Protein AF-A0A538D2X2-F1 (afdb_monomer_lite)

Secondary structure (DSSP, 8-state):
----------------PPPPPPP----PPPP------HHHHHHHHHHHHHHHHHHHHHHHHHHHHTTTTTTS-PBPP-TT-GGG-EEEEEEEE---SS-SB-TTSSB--TT---EE-SSSPTT-EEEEEETTEEEEEEEEE----STT--EEEEHHHHHHHT--SSEEEEEEEB-

Sequence (175 aa):
MDVPEGVRGPRRRSSRRLRRPRPRRFRRRPPFGRRVTPTLLQRAVWLAAITLVAAVAALAITRRDAGSNNNLPGAVAVPGTENGYYSAKAAPYGPPAHNRRTACGHPFLKSTEGVAHPVLPCGVRLYVRFHDREVLTQVVDRGPNVPGREFDVTKALANRLDLHGTQTIQWRFAK

Structure (mmCIF, N/CA/C/O backbone):
data_AF-A0A538D2X2-F1
#
_entry.id   AF-A0A538D2X2-F1
#
loop_
_atom_site.group_PDB
_atom_site.id
_atom_site.type_symbol
_atom_site.label_atom_id
_atom_site.label_alt_id
_atom_site.label_comp_id
_atom_site.label_asym_id
_atom_site.label_entity_id
_atom_site.label_seq_id
_atom_site.pdbx_PDB_ins_code
_atom_site.Cartn_x
_atom_site.Cartn_y
_atom_site.Cartn_z
_atom_site.occupancy
_atom_site.B_iso_or_equiv
_atom_site.auth_seq_id
_atom_site.auth_comp_id
_atom_site.auth_asym_id
_atom_site.auth_atom_id
_atom_site.pdbx_PDB_model_num
ATOM 1 N N . MET A 1 1 ? -97.184 9.564 133.646 1.00 40.50 1 MET A N 1
ATOM 2 C CA . MET A 1 1 ? -97.172 8.235 134.279 1.00 40.50 1 MET A CA 1
ATOM 3 C C . MET A 1 1 ? -95.926 7.518 133.803 1.00 40.50 1 MET A C 1
ATOM 5 O O . MET A 1 1 ? -95.774 7.338 132.605 1.00 40.50 1 MET A O 1
ATOM 9 N N . ASP A 1 2 ? -95.043 7.300 134.772 1.00 46.59 2 ASP A N 1
ATOM 10 C CA . ASP A 1 2 ? -94.056 6.234 134.974 1.00 46.59 2 ASP A CA 1
ATOM 11 C C . ASP A 1 2 ? -93.146 5.666 133.868 1.00 46.59 2 ASP A C 1
ATOM 13 O O . ASP A 1 2 ? -93.530 5.373 132.740 1.00 46.59 2 ASP A O 1
ATOM 17 N N . VAL A 1 3 ? -91.899 5.483 134.319 1.00 50.59 3 VAL A N 1
ATOM 18 C CA . VAL A 1 3 ? -90.693 4.880 133.721 1.00 50.59 3 VAL A CA 1
ATOM 19 C C . VAL A 1 3 ? -90.907 3.361 133.484 1.00 50.59 3 VAL A C 1
ATOM 21 O O . VAL A 1 3 ? -91.852 2.806 134.048 1.00 50.59 3 VAL A O 1
ATOM 24 N N . PRO A 1 4 ? -90.071 2.641 132.696 1.00 60.28 4 PRO A N 1
ATOM 25 C CA . PRO A 1 4 ? -88.797 2.128 133.233 1.00 60.28 4 PRO A CA 1
ATOM 26 C C . PRO A 1 4 ? -87.594 2.123 132.261 1.00 60.28 4 PRO A C 1
ATOM 28 O O . PRO A 1 4 ? -87.711 2.200 131.038 1.00 60.28 4 PRO A O 1
ATOM 31 N N . GLU A 1 5 ? -86.415 2.011 132.877 1.00 53.75 5 GLU A N 1
ATOM 32 C CA . GLU A 1 5 ? -85.069 1.904 132.304 1.00 53.75 5 GLU A CA 1
ATOM 33 C C . GLU A 1 5 ? -84.761 0.560 131.617 1.00 53.75 5 GLU A C 1
ATOM 35 O O . GLU A 1 5 ? -85.321 -0.484 131.947 1.00 53.75 5 GLU A O 1
ATOM 40 N N . GLY A 1 6 ? -83.737 0.575 130.749 1.00 51.38 6 GLY A N 1
ATOM 41 C CA . GLY A 1 6 ? -83.126 -0.615 130.148 1.00 51.38 6 GLY A CA 1
ATOM 42 C C . GLY A 1 6 ? -81.642 -0.444 129.773 1.00 51.38 6 GLY A C 1
ATOM 43 O O . GLY A 1 6 ? -81.307 -0.249 128.615 1.00 51.38 6 GLY A O 1
ATOM 44 N N . VAL A 1 7 ? -80.761 -0.492 130.778 1.00 50.59 7 VAL A N 1
ATOM 45 C CA . VAL A 1 7 ? -79.524 -1.309 130.901 1.00 50.59 7 VAL A CA 1
ATOM 46 C C . VAL A 1 7 ? -78.541 -1.507 129.700 1.00 50.59 7 VAL A C 1
ATOM 48 O O . VAL A 1 7 ? -78.830 -2.193 128.728 1.00 50.59 7 VAL A O 1
ATOM 51 N N . ARG A 1 8 ? -77.270 -1.124 129.977 1.00 49.78 8 ARG A N 1
ATOM 52 C CA . ARG A 1 8 ? -75.929 -1.651 129.556 1.00 49.78 8 ARG A CA 1
ATOM 53 C C . ARG A 1 8 ? -75.312 -1.363 128.172 1.00 49.78 8 ARG A C 1
ATOM 55 O O . ARG A 1 8 ? -75.736 -1.870 127.142 1.00 49.78 8 ARG A O 1
ATOM 62 N N . GLY A 1 9 ? -74.069 -0.858 128.251 1.00 50.72 9 GLY A N 1
ATOM 63 C CA . GLY A 1 9 ? -72.907 -1.448 127.560 1.00 50.72 9 GLY A CA 1
ATOM 64 C C . GLY A 1 9 ? -71.888 -0.439 126.999 1.00 50.72 9 GLY A C 1
ATOM 65 O O . GLY A 1 9 ? -72.245 0.335 126.116 1.00 50.72 9 GLY A O 1
ATOM 66 N N . PRO A 1 10 ? -70.603 -0.450 127.417 1.00 54.66 10 PRO A N 1
ATOM 67 C CA . PRO A 1 10 ? -69.602 0.482 126.903 1.00 54.66 10 PRO A CA 1
ATOM 68 C C . PRO A 1 10 ? -68.986 -0.049 125.602 1.00 54.66 10 PRO A C 1
ATOM 70 O O . PRO A 1 10 ? -68.467 -1.169 125.556 1.00 54.66 10 PRO A O 1
ATOM 73 N N . ARG A 1 11 ? -68.986 0.759 124.532 1.00 52.47 11 ARG A N 1
ATOM 74 C CA . ARG A 1 11 ? -68.288 0.419 123.283 1.00 52.47 11 ARG A CA 1
ATOM 75 C C . ARG A 1 11 ? -67.030 1.260 123.065 1.00 52.47 11 ARG A C 1
ATOM 77 O O . ARG A 1 11 ? -67.041 2.481 122.984 1.00 52.47 11 ARG A O 1
ATOM 84 N N . ARG A 1 12 ? -65.943 0.495 122.990 1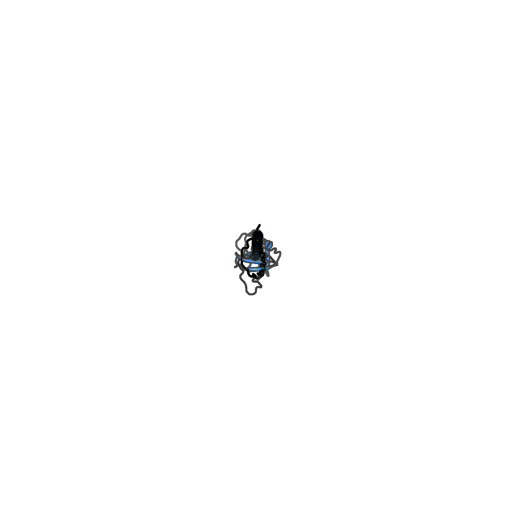.00 52.59 12 ARG A N 1
ATOM 85 C CA . ARG A 1 12 ? -64.536 0.801 122.731 1.00 52.59 12 ARG A CA 1
ATOM 86 C C . ARG A 1 12 ? -64.295 1.822 121.611 1.00 52.59 12 ARG A C 1
ATOM 88 O O . ARG A 1 12 ? -64.897 1.751 120.545 1.00 52.59 12 ARG A O 1
ATOM 95 N N . ARG A 1 13 ? -63.277 2.667 121.832 1.00 54.44 13 ARG A N 1
ATOM 96 C CA . ARG A 1 13 ? -62.544 3.423 120.803 1.00 54.44 13 ARG A CA 1
ATOM 97 C C . ARG A 1 13 ? -62.064 2.480 119.693 1.00 54.44 13 ARG A C 1
ATOM 99 O O . ARG A 1 13 ? -61.309 1.550 119.969 1.00 54.44 13 ARG A O 1
ATOM 106 N N . SER A 1 14 ? -62.420 2.771 118.444 1.00 54.38 14 SER A N 1
ATOM 107 C CA . SER A 1 14 ? -61.763 2.203 117.264 1.00 54.38 14 SER A CA 1
ATOM 108 C C . SER A 1 14 ? -60.873 3.251 116.601 1.00 54.38 14 SER A C 1
ATOM 110 O O . SER A 1 14 ? -61.288 4.376 116.325 1.00 54.38 14 SER A O 1
ATOM 112 N N . SER A 1 15 ? -59.632 2.849 116.369 1.00 55.53 15 SER A N 1
ATOM 113 C CA . SER A 1 15 ? -58.526 3.594 115.788 1.00 55.53 15 SER A CA 1
ATOM 114 C C . SER A 1 15 ? -58.832 4.188 114.407 1.00 55.53 15 SER A C 1
ATOM 116 O O . SER A 1 15 ? -59.385 3.537 113.518 1.00 55.53 15 SER A O 1
ATOM 118 N N . ARG A 1 16 ? -58.388 5.439 114.218 1.00 55.19 16 ARG A N 1
ATOM 119 C CA . ARG A 1 16 ? -58.226 6.101 112.916 1.00 55.19 16 ARG A CA 1
ATOM 120 C C . ARG A 1 16 ? -57.419 5.190 111.987 1.00 55.19 16 ARG A C 1
ATOM 122 O O . ARG A 1 16 ? -56.214 5.031 112.165 1.00 55.19 16 ARG A O 1
ATOM 129 N N . ARG A 1 17 ? -58.066 4.620 110.968 1.00 56.59 17 ARG A N 1
ATOM 130 C CA . ARG A 1 17 ? -57.359 4.002 109.842 1.00 56.59 17 ARG A CA 1
ATOM 131 C C . ARG A 1 17 ? -56.861 5.102 108.906 1.00 56.59 17 ARG A C 1
ATOM 133 O O . ARG A 1 17 ? -57.643 5.846 108.321 1.00 56.59 17 ARG A O 1
ATOM 140 N N . LEU A 1 18 ? -55.540 5.185 108.796 1.00 60.50 18 LEU A N 1
ATOM 141 C CA . LEU A 1 18 ? -54.800 6.007 107.845 1.00 60.50 18 LEU A CA 1
ATOM 142 C C . LEU A 1 18 ? -55.235 5.670 106.408 1.00 60.50 18 LEU A C 1
ATOM 144 O O . LEU A 1 18 ? -55.187 4.512 105.988 1.00 60.50 18 LEU A O 1
ATOM 148 N N . ARG A 1 19 ? -55.662 6.685 105.644 1.00 56.19 19 ARG A N 1
ATOM 149 C CA . ARG A 1 19 ? -55.922 6.562 104.202 1.00 56.19 19 ARG A CA 1
ATOM 150 C C . ARG A 1 19 ? -54.602 6.290 103.477 1.00 56.19 19 ARG A C 1
ATOM 152 O O . ARG A 1 19 ? -53.703 7.124 103.503 1.00 56.19 19 ARG A O 1
ATOM 159 N N . ARG A 1 20 ? -54.501 5.149 102.789 1.00 60.72 20 ARG A N 1
ATOM 160 C CA . ARG A 1 20 ? -53.410 4.877 101.839 1.00 60.72 20 ARG A CA 1
ATOM 161 C C . ARG A 1 20 ? -53.568 5.760 100.588 1.00 60.72 20 ARG A C 1
ATOM 163 O O . ARG A 1 20 ? -54.685 5.861 100.072 1.00 60.72 20 ARG A O 1
ATOM 170 N N . PRO A 1 21 ? -52.493 6.379 100.072 1.00 59.88 21 PRO A N 1
ATOM 171 C CA . PRO A 1 21 ? -52.550 7.151 98.836 1.00 59.88 21 PRO A CA 1
ATOM 172 C C . PRO A 1 21 ? -52.716 6.230 97.616 1.00 59.88 21 PRO A C 1
ATOM 174 O O . PRO A 1 21 ? -52.157 5.135 97.554 1.00 59.88 21 PRO A O 1
ATOM 177 N N . ARG A 1 22 ? -53.510 6.680 96.637 1.00 60.47 22 ARG A N 1
ATOM 178 C CA . ARG A 1 22 ? -53.749 5.976 95.366 1.00 60.47 22 ARG A CA 1
ATOM 179 C C . ARG A 1 22 ? -52.491 6.027 94.480 1.00 60.47 22 ARG A C 1
ATOM 181 O O . ARG A 1 22 ? -51.882 7.093 94.385 1.00 60.47 22 ARG A O 1
ATOM 188 N N . PRO A 1 23 ? -52.126 4.943 93.774 1.00 56.28 23 PRO A N 1
ATOM 189 C CA . PRO A 1 23 ? -50.988 4.966 92.863 1.00 56.28 23 PRO A CA 1
ATOM 190 C C . PRO A 1 23 ? -51.291 5.836 91.635 1.00 56.28 23 PRO A C 1
ATOM 192 O O . PRO A 1 23 ? -52.309 5.661 90.959 1.00 56.28 23 PRO A O 1
ATOM 195 N N . ARG A 1 24 ? -50.387 6.774 91.328 1.00 62.53 24 ARG A N 1
ATOM 196 C CA . ARG A 1 24 ? -50.394 7.532 90.071 1.00 62.53 24 ARG A CA 1
ATOM 197 C C . ARG A 1 24 ? -50.073 6.574 88.924 1.00 62.53 24 ARG A C 1
ATOM 199 O O . ARG A 1 24 ? -48.959 6.071 88.822 1.00 62.53 24 ARG A O 1
ATOM 206 N N . ARG A 1 25 ? -51.051 6.321 88.051 1.00 61.38 25 ARG A N 1
ATOM 207 C CA . ARG A 1 25 ? -50.832 5.573 86.808 1.00 61.38 25 ARG A CA 1
ATOM 208 C C . ARG A 1 25 ? -49.998 6.425 85.852 1.00 61.38 25 ARG A C 1
ATOM 210 O O . ARG A 1 25 ? -50.513 7.366 85.254 1.00 61.38 25 ARG A O 1
ATOM 217 N N . PHE A 1 26 ? -48.727 6.078 85.684 1.00 62.12 26 PHE A N 1
ATOM 218 C CA . PHE A 1 26 ? -47.920 6.574 84.573 1.00 62.12 26 PHE A CA 1
ATOM 219 C C . PHE A 1 26 ? -48.433 5.938 83.275 1.00 62.12 26 PHE A C 1
ATOM 221 O O . PHE A 1 26 ? -48.238 4.746 83.032 1.00 62.12 26 PHE A O 1
ATOM 228 N N . ARG A 1 27 ? -49.115 6.723 82.435 1.00 59.84 27 ARG A N 1
ATOM 229 C CA . ARG A 1 27 ? -49.382 6.331 81.046 1.00 59.84 27 ARG A CA 1
ATOM 230 C C . ARG A 1 27 ? -48.045 6.328 80.302 1.00 59.84 27 ARG A C 1
ATOM 232 O O . ARG A 1 27 ? -47.470 7.388 80.070 1.00 59.84 27 ARG A O 1
ATOM 239 N N . ARG A 1 28 ? -47.546 5.145 79.937 1.00 56.91 28 ARG A N 1
ATOM 240 C CA . ARG A 1 28 ? -46.428 5.015 78.992 1.00 56.91 28 ARG A CA 1
ATOM 241 C C . ARG A 1 28 ? -46.864 5.623 77.654 1.00 56.91 28 ARG A C 1
ATOM 243 O O . ARG A 1 28 ? -47.889 5.221 77.109 1.00 56.91 28 ARG A O 1
ATOM 250 N N . ARG A 1 29 ? -46.115 6.608 77.148 1.00 56.91 29 ARG A N 1
ATOM 251 C CA . ARG A 1 29 ? -46.268 7.089 75.766 1.00 56.91 29 ARG A CA 1
ATOM 252 C C . ARG A 1 29 ? -45.883 5.946 74.814 1.00 56.91 29 ARG A C 1
ATOM 254 O O . ARG A 1 29 ? -44.897 5.264 75.097 1.00 56.91 29 ARG A O 1
ATOM 261 N N . PRO A 1 30 ? -46.630 5.710 73.724 1.00 60.38 30 PRO A N 1
ATOM 262 C CA . PRO A 1 30 ? -46.226 4.724 72.731 1.00 60.38 30 PRO A CA 1
ATOM 263 C C . PRO A 1 30 ? -44.922 5.180 72.052 1.00 60.38 30 PRO A C 1
ATOM 265 O O . PRO A 1 30 ? -44.723 6.387 71.877 1.00 60.38 30 PRO A O 1
ATOM 268 N N . PRO A 1 31 ? -44.027 4.254 71.668 1.00 62.00 31 PRO A N 1
ATOM 269 C CA . PRO A 1 31 ? -42.871 4.611 70.862 1.00 62.00 31 PRO A CA 1
ATOM 270 C C . PRO A 1 31 ? -43.358 5.102 69.495 1.00 62.00 31 PRO A C 1
ATOM 272 O O . PRO A 1 31 ? -44.235 4.491 68.878 1.00 62.00 31 PRO A O 1
ATOM 275 N N . PHE A 1 32 ? -42.789 6.207 69.013 1.00 57.72 32 PHE A N 1
ATOM 276 C CA . PHE A 1 32 ? -42.943 6.649 67.630 1.00 57.72 32 PHE A CA 1
ATOM 277 C C . PHE A 1 32 ? -42.254 5.632 66.712 1.00 57.72 32 PHE A C 1
ATOM 279 O O . PHE A 1 32 ? -41.103 5.792 66.314 1.00 57.72 32 PHE A O 1
ATOM 286 N N . GLY A 1 33 ? -42.959 4.549 66.391 1.00 59.09 33 GLY A N 1
ATOM 287 C CA . GLY A 1 33 ? -42.592 3.661 65.301 1.00 59.09 33 GLY A CA 1
ATOM 288 C C . GLY A 1 33 ? -42.717 4.442 64.001 1.00 59.09 33 GLY A C 1
ATOM 289 O O . GLY A 1 33 ? -43.826 4.748 63.562 1.00 59.09 33 GLY A O 1
ATOM 290 N N . ARG A 1 34 ? -41.578 4.802 63.408 1.00 62.00 34 ARG A N 1
ATOM 291 C CA . ARG A 1 34 ? -41.489 5.419 62.084 1.00 62.00 34 ARG A CA 1
ATOM 292 C C . ARG A 1 34 ? -42.038 4.412 61.068 1.00 62.00 34 ARG A C 1
ATOM 294 O O . ARG A 1 34 ? -41.313 3.549 60.588 1.00 62.00 34 ARG A O 1
ATOM 301 N N . ARG A 1 35 ? -43.345 4.476 60.795 1.00 59.69 35 ARG A N 1
ATOM 302 C CA . ARG A 1 35 ? -43.987 3.699 59.729 1.00 59.69 35 ARG A CA 1
ATOM 303 C C . ARG A 1 35 ? -43.442 4.223 58.407 1.00 59.69 35 ARG A C 1
ATOM 305 O O . ARG A 1 35 ? -43.880 5.266 57.930 1.00 59.69 35 ARG A O 1
ATOM 312 N N . VAL A 1 36 ? -42.452 3.538 57.847 1.00 59.69 36 VAL A N 1
ATOM 313 C CA . VAL A 1 36 ? -42.049 3.767 56.460 1.00 59.69 36 VAL A CA 1
ATOM 314 C C . VAL A 1 36 ? -43.221 3.293 55.612 1.00 59.69 36 VAL A C 1
ATOM 316 O O . VAL A 1 36 ? -43.590 2.121 55.647 1.00 59.69 36 VAL A O 1
ATOM 319 N N . THR A 1 37 ? -43.890 4.223 54.942 1.00 64.50 37 THR A N 1
ATOM 320 C CA . THR A 1 37 ? -45.012 3.901 54.068 1.00 64.50 37 THR A CA 1
ATOM 321 C C . THR A 1 37 ? -44.489 3.080 52.880 1.00 64.50 37 THR A C 1
ATOM 323 O O . THR A 1 37 ? -43.468 3.440 52.286 1.00 64.50 37 THR A O 1
ATOM 326 N N . PRO A 1 38 ? -45.154 1.969 52.510 1.00 61.06 38 PRO A N 1
ATOM 327 C CA . PRO A 1 38 ? -44.658 1.029 51.495 1.00 61.06 38 PRO A CA 1
ATOM 328 C C . PRO A 1 38 ? -44.474 1.668 50.107 1.00 61.06 38 PRO A C 1
ATOM 330 O O . PRO A 1 38 ? -43.696 1.183 49.291 1.00 61.06 38 PRO A O 1
ATOM 333 N N . THR A 1 39 ? -45.120 2.808 49.855 1.00 60.66 39 THR A N 1
ATOM 334 C CA . THR A 1 39 ? -45.029 3.567 48.603 1.00 60.66 39 THR A CA 1
ATOM 335 C C . THR A 1 39 ? -43.683 4.271 48.403 1.00 60.66 39 THR A C 1
ATOM 337 O O . THR A 1 39 ? -43.243 4.433 47.264 1.00 60.66 39 THR A O 1
ATOM 340 N N . LEU A 1 40 ? -42.996 4.669 49.480 1.00 59.53 40 LEU A N 1
ATOM 341 C CA . LEU A 1 40 ? -41.680 5.318 49.394 1.00 59.53 40 LEU A CA 1
ATOM 342 C C . LEU A 1 40 ? -40.565 4.304 49.116 1.00 59.53 40 LEU A C 1
ATOM 344 O O . LEU A 1 40 ? -39.664 4.584 48.328 1.00 59.53 40 LEU A O 1
ATOM 348 N N . LEU A 1 41 ? -40.675 3.105 49.693 1.00 61.41 41 LEU A N 1
ATOM 349 C CA . LEU A 1 41 ? -39.779 1.984 49.400 1.00 61.41 41 LEU A CA 1
ATOM 350 C C . LEU A 1 41 ? -39.919 1.535 47.942 1.00 61.41 41 LEU A C 1
ATOM 352 O O . LEU A 1 41 ? -38.919 1.357 47.254 1.00 61.41 41 LEU A O 1
ATOM 356 N N . GLN A 1 42 ? -41.152 1.442 47.439 1.00 70.44 42 GLN A N 1
ATOM 357 C CA . GLN A 1 42 ? -41.409 1.034 46.060 1.00 70.44 42 GLN A CA 1
ATOM 358 C C . GLN A 1 42 ? -40.822 2.025 45.039 1.00 70.44 42 GLN A C 1
ATOM 360 O O . GLN A 1 42 ? -40.206 1.607 44.063 1.00 70.44 42 GLN A O 1
ATOM 365 N N . ARG A 1 43 ? -40.931 3.341 45.279 1.00 76.50 43 ARG A N 1
ATOM 366 C CA . ARG A 1 43 ? -40.324 4.369 44.410 1.00 76.50 43 ARG A CA 1
ATOM 367 C C . ARG A 1 43 ? -38.793 4.361 44.452 1.00 76.50 43 ARG A C 1
ATOM 369 O O . ARG A 1 43 ? -38.166 4.538 43.412 1.00 76.50 43 ARG A O 1
ATOM 376 N N . ALA A 1 44 ? -38.195 4.127 45.621 1.00 76.12 44 ALA A N 1
ATOM 377 C CA . ALA A 1 44 ? -36.741 4.043 45.759 1.00 76.12 44 ALA A CA 1
ATOM 378 C C . ALA A 1 44 ? -36.155 2.839 45.001 1.00 76.12 44 ALA A C 1
ATOM 380 O O . ALA A 1 44 ? -35.129 2.976 44.339 1.00 76.12 44 ALA A O 1
ATOM 381 N N . VAL A 1 45 ? -36.840 1.689 45.030 1.00 82.56 45 VAL A N 1
ATOM 382 C CA . VAL A 1 45 ? -36.434 0.490 44.277 1.00 82.56 45 VAL A CA 1
ATOM 383 C C . VAL A 1 45 ? -36.487 0.737 42.767 1.00 82.56 45 VAL A C 1
ATOM 385 O O . VAL A 1 45 ? -35.538 0.398 42.064 1.00 82.56 45 VAL A O 1
ATOM 388 N N . TRP A 1 46 ? -37.544 1.387 42.264 1.00 84.62 46 TRP A N 1
ATOM 389 C CA . TRP A 1 46 ? -37.652 1.719 40.838 1.00 84.62 46 TRP A CA 1
ATOM 390 C C . TRP A 1 46 ? -36.565 2.685 40.367 1.00 84.62 46 TRP A C 1
ATOM 392 O O . TRP A 1 46 ? -35.959 2.458 39.322 1.00 84.62 46 TRP A O 1
ATOM 402 N N . LEU A 1 47 ? -36.277 3.733 41.143 1.00 87.06 47 LEU A N 1
ATOM 403 C CA . LEU A 1 47 ? -35.211 4.677 40.803 1.00 87.06 47 LEU A CA 1
ATOM 404 C C . LEU A 1 47 ? -33.836 3.995 40.792 1.00 87.06 47 LEU A C 1
ATOM 406 O O . LEU A 1 47 ? -33.073 4.208 39.855 1.00 87.06 47 LEU A O 1
ATOM 410 N N . ALA A 1 48 ? -33.547 3.134 41.772 1.00 84.44 48 ALA A N 1
ATOM 411 C CA . ALA A 1 48 ? -32.295 2.378 41.820 1.00 84.44 48 ALA A CA 1
ATOM 412 C C . ALA A 1 48 ? -32.152 1.381 40.653 1.00 84.44 48 ALA A C 1
ATOM 414 O O . ALA A 1 48 ? -31.061 1.205 40.116 1.00 84.44 48 ALA A O 1
ATOM 415 N N . ALA A 1 49 ? -33.249 0.747 40.228 1.00 84.44 49 ALA A N 1
ATOM 416 C CA . ALA A 1 49 ? -33.238 -0.153 39.078 1.00 84.44 49 ALA A CA 1
ATOM 417 C C . ALA A 1 49 ? -32.956 0.601 37.766 1.00 84.44 49 ALA A C 1
ATOM 419 O O . ALA A 1 49 ? -32.137 0.157 36.963 1.00 84.44 49 ALA A O 1
ATOM 420 N N . ILE A 1 50 ? -33.585 1.764 37.564 1.00 91.06 50 ILE A N 1
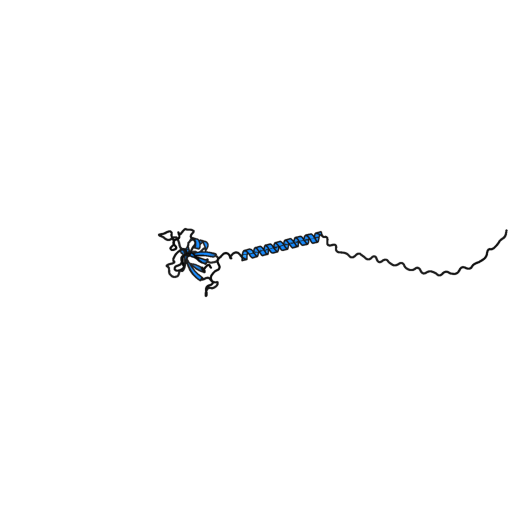ATOM 421 C CA . ILE A 1 50 ? -33.389 2.587 36.360 1.00 91.06 50 ILE A CA 1
ATOM 422 C C . ILE A 1 50 ? -31.949 3.107 36.278 1.00 91.06 50 ILE A C 1
ATOM 424 O O . ILE A 1 50 ? -31.335 3.033 35.212 1.00 91.06 50 ILE A O 1
ATOM 428 N N . THR A 1 51 ? -31.385 3.599 37.386 1.00 91.38 51 THR A N 1
ATOM 429 C CA . THR A 1 51 ? -30.000 4.098 37.393 1.00 91.38 51 THR A CA 1
ATOM 430 C C . THR A 1 51 ? -28.994 2.989 37.109 1.00 91.38 51 THR A C 1
ATOM 432 O O . THR A 1 51 ? -28.053 3.204 36.346 1.00 91.38 51 THR A O 1
ATOM 435 N N . LEU A 1 52 ? -29.213 1.788 37.651 1.00 91.81 52 LEU A N 1
ATOM 436 C CA . LEU A 1 52 ? -28.360 0.634 37.388 1.00 91.81 52 LEU A CA 1
ATOM 437 C C . LEU A 1 52 ? -28.407 0.215 35.910 1.00 91.81 52 LEU A C 1
ATOM 439 O O . LEU A 1 52 ? -27.358 0.002 35.305 1.00 91.81 52 LEU A O 1
ATOM 443 N N . VAL A 1 53 ? -29.594 0.172 35.295 1.00 92.38 53 VAL A N 1
ATOM 444 C CA . VAL A 1 53 ? -29.740 -0.139 33.861 1.00 92.38 53 VAL A CA 1
ATOM 445 C C . VAL A 1 53 ? -29.049 0.913 32.987 1.00 92.38 53 VAL A C 1
ATOM 447 O O . VAL A 1 53 ? -28.317 0.552 32.065 1.00 92.38 53 VAL A O 1
ATOM 450 N N . ALA A 1 54 ? -29.219 2.203 33.290 1.00 90.12 54 ALA A N 1
ATOM 451 C CA . ALA A 1 54 ? -28.576 3.284 32.543 1.00 90.12 54 ALA A CA 1
ATOM 452 C C . ALA A 1 54 ? -27.040 3.232 32.643 1.00 90.12 54 ALA A C 1
ATOM 454 O O . ALA A 1 54 ? -26.352 3.391 31.634 1.00 90.12 54 ALA A O 1
ATOM 455 N N . ALA A 1 55 ? -26.496 2.948 33.832 1.00 88.19 55 ALA A N 1
ATOM 456 C CA . ALA A 1 55 ? -25.055 2.802 34.038 1.00 88.19 55 ALA A CA 1
ATOM 457 C C . ALA A 1 55 ? -24.475 1.607 33.261 1.00 88.19 55 ALA A C 1
ATOM 459 O O . ALA A 1 55 ? -23.428 1.731 32.623 1.00 88.19 55 ALA A O 1
ATOM 460 N N . VAL A 1 56 ? -25.174 0.466 33.257 1.00 89.19 56 VAL A N 1
ATOM 461 C CA . VAL A 1 56 ? -24.774 -0.718 32.477 1.00 89.19 56 VAL A CA 1
ATOM 462 C C . VAL A 1 56 ? -24.826 -0.432 30.974 1.00 89.19 56 VAL A C 1
ATOM 464 O O . VAL A 1 56 ? -23.900 -0.800 30.252 1.00 89.19 56 VAL A O 1
ATOM 467 N N . ALA A 1 57 ? -25.862 0.263 30.496 1.00 86.06 57 ALA A N 1
ATOM 468 C CA . ALA A 1 57 ? -25.977 0.652 29.092 1.00 86.06 57 ALA A CA 1
ATOM 469 C C . ALA A 1 57 ? -24.845 1.601 28.663 1.00 86.06 57 ALA A C 1
ATOM 471 O O . ALA A 1 57 ? -24.215 1.368 27.632 1.00 86.06 57 ALA A O 1
ATOM 472 N N . ALA A 1 58 ? -24.521 2.615 29.473 1.00 80.81 58 ALA A N 1
ATOM 473 C CA . ALA A 1 58 ? -23.407 3.524 29.206 1.00 80.81 58 ALA A CA 1
ATOM 474 C C . ALA A 1 58 ? -22.057 2.785 29.149 1.00 80.81 58 ALA A C 1
ATOM 476 O O . ALA A 1 58 ? -21.256 3.026 28.246 1.00 80.81 58 ALA A O 1
ATOM 477 N N . LEU A 1 59 ? -21.826 1.831 30.060 1.00 79.38 59 LEU A N 1
ATOM 478 C CA . LEU A 1 59 ? -20.615 1.004 30.063 1.00 79.38 59 LEU A CA 1
ATOM 479 C C . LEU A 1 59 ? -20.539 0.066 28.845 1.00 79.38 59 LEU A C 1
ATOM 481 O O . LEU A 1 59 ? -19.455 -0.230 28.347 1.00 79.38 59 LEU A O 1
ATOM 485 N N . ALA A 1 60 ? -21.680 -0.412 28.347 1.00 74.81 60 ALA A N 1
ATOM 486 C CA . ALA A 1 60 ? -21.732 -1.230 27.141 1.00 74.81 60 ALA A CA 1
ATOM 487 C C . ALA A 1 60 ? -21.451 -0.411 25.871 1.00 74.81 60 ALA A C 1
ATOM 489 O O . ALA A 1 60 ? -20.804 -0.920 24.958 1.00 74.81 60 ALA A O 1
ATOM 490 N N . ILE A 1 61 ? -21.906 0.845 25.815 1.00 72.56 61 ILE A N 1
ATOM 491 C CA . ILE A 1 61 ? -21.657 1.750 24.683 1.00 72.56 61 ILE A CA 1
ATOM 492 C C . ILE A 1 61 ? -20.167 2.109 24.612 1.00 72.56 61 ILE A C 1
ATOM 494 O O . ILE A 1 61 ? -19.556 1.913 23.567 1.00 72.56 61 ILE A O 1
ATOM 498 N N . THR A 1 62 ? -19.542 2.499 25.729 1.00 66.62 62 THR A N 1
ATOM 499 C CA . THR A 1 62 ? -18.102 2.833 25.753 1.00 66.62 62 THR A CA 1
ATOM 500 C C . THR A 1 62 ? -17.197 1.642 25.421 1.00 66.62 62 THR A C 1
ATOM 502 O O . THR A 1 62 ? -16.134 1.816 24.829 1.00 66.62 62 THR A O 1
ATOM 505 N N . ARG A 1 63 ? -17.617 0.409 25.740 1.00 65.31 63 ARG A N 1
ATOM 506 C CA . ARG A 1 63 ? -16.893 -0.813 25.343 1.00 65.31 63 ARG A CA 1
ATOM 507 C C . ARG A 1 63 ? -17.004 -1.145 23.853 1.00 65.31 63 ARG A C 1
ATOM 509 O O . ARG A 1 63 ? -16.118 -1.825 23.342 1.00 65.31 63 ARG A O 1
ATOM 516 N N . ARG A 1 64 ? -18.062 -0.715 23.156 1.00 58.22 64 ARG A N 1
ATOM 517 C CA . ARG A 1 64 ? -18.233 -1.000 21.719 1.00 58.22 64 ARG A CA 1
ATOM 518 C C . ARG A 1 64 ? -17.254 -0.205 20.858 1.00 58.22 64 ARG A C 1
ATOM 520 O O . ARG A 1 64 ? -16.682 -0.783 19.938 1.00 58.22 64 ARG A O 1
ATOM 527 N N . ASP A 1 65 ? -16.985 1.052 21.203 1.00 54.97 65 ASP A N 1
ATOM 528 C CA . ASP A 1 65 ? -16.054 1.895 20.438 1.00 54.97 65 ASP A CA 1
ATOM 529 C C . ASP A 1 65 ? -14.592 1.442 20.586 1.00 54.97 65 ASP A C 1
ATOM 531 O O . ASP A 1 65 ? -13.822 1.489 19.630 1.00 54.97 65 ASP A O 1
ATOM 535 N N . ALA A 1 66 ? -14.222 0.878 21.741 1.00 57.28 66 ALA A N 1
ATOM 536 C CA . ALA A 1 66 ? -12.891 0.305 21.963 1.00 57.28 66 ALA A CA 1
ATOM 537 C C . ALA A 1 66 ? -12.653 -1.044 21.241 1.00 57.28 66 ALA A C 1
ATOM 539 O O . ALA A 1 66 ? -11.530 -1.547 21.242 1.00 57.28 66 ALA A O 1
ATOM 540 N N . GLY A 1 67 ? -13.688 -1.649 20.641 1.00 48.25 67 GLY A N 1
ATOM 541 C CA . GLY A 1 67 ? -13.614 -2.953 19.964 1.00 48.25 67 GLY A CA 1
ATOM 542 C C . GLY A 1 67 ? -13.654 -2.899 18.432 1.00 48.25 67 GLY A C 1
ATOM 543 O O . GLY A 1 67 ? -13.480 -3.933 17.780 1.00 48.25 67 GLY A O 1
ATOM 544 N N . SER A 1 68 ? -13.871 -1.724 17.834 1.00 56.44 68 SER A N 1
ATOM 545 C CA . SER A 1 68 ? -14.040 -1.565 16.385 1.00 56.44 68 SER A CA 1
ATOM 546 C C . SER A 1 68 ? -12.705 -1.467 15.635 1.00 56.44 68 SER A C 1
ATOM 548 O O . SER A 1 68 ? -12.475 -0.473 14.962 1.00 56.44 68 SER A O 1
ATOM 550 N N . ASN A 1 69 ? -11.839 -2.487 15.745 1.00 55.50 69 ASN A N 1
ATOM 551 C CA . ASN A 1 69 ? -10.688 -2.724 14.844 1.00 55.50 69 ASN A CA 1
ATOM 552 C C . ASN A 1 69 ? -10.207 -4.200 14.796 1.00 55.50 69 ASN A C 1
ATOM 554 O O . ASN A 1 69 ? -9.107 -4.480 14.325 1.00 55.50 69 ASN A O 1
ATOM 558 N N . ASN A 1 70 ? -11.005 -5.176 15.248 1.00 56.00 70 ASN A N 1
ATOM 559 C CA . ASN A 1 70 ? -10.522 -6.557 15.446 1.00 56.00 70 ASN A CA 1
ATOM 560 C C . ASN A 1 70 ? -10.789 -7.538 14.286 1.00 56.00 70 ASN A C 1
ATOM 562 O O . ASN A 1 70 ? -10.458 -8.712 14.408 1.00 56.00 70 ASN A O 1
ATOM 566 N N . ASN A 1 71 ? -11.354 -7.088 13.159 1.00 54.59 71 ASN A N 1
ATOM 567 C CA . ASN A 1 71 ? -11.587 -7.944 11.976 1.00 54.59 71 ASN A CA 1
ATOM 568 C C . ASN A 1 71 ? -10.489 -7.845 10.908 1.00 54.59 71 ASN A C 1
ATOM 570 O O . ASN A 1 71 ? -10.648 -8.319 9.784 1.00 54.59 71 ASN A O 1
ATOM 574 N N . LEU A 1 72 ? -9.367 -7.232 11.262 1.00 54.78 72 LEU A N 1
ATOM 575 C CA . LEU A 1 72 ? -8.179 -7.181 10.436 1.00 54.78 72 LEU A CA 1
ATOM 576 C C . LEU A 1 72 ? -7.261 -8.344 10.865 1.00 54.78 72 LEU A C 1
ATOM 578 O O . LEU A 1 72 ? -6.878 -8.371 12.037 1.00 54.78 72 LEU A O 1
ATOM 582 N N . PRO A 1 73 ? -6.919 -9.322 9.989 1.00 55.72 73 PRO A N 1
ATOM 583 C CA . PRO A 1 73 ? -5.893 -10.322 10.291 1.00 55.72 73 PRO A CA 1
ATOM 584 C C . PRO A 1 73 ? -4.680 -9.672 10.959 1.00 55.72 73 PRO A C 1
ATOM 586 O O . PRO A 1 73 ? -4.183 -8.659 10.466 1.00 55.72 73 PRO A O 1
ATOM 589 N N . GLY A 1 74 ? -4.245 -10.202 12.107 1.00 52.75 74 GLY A N 1
ATOM 590 C CA . GLY A 1 74 ? -3.181 -9.588 12.905 1.00 52.75 74 GLY A CA 1
ATOM 591 C C . GLY A 1 74 ? -1.907 -9.392 12.082 1.00 52.75 74 GLY A C 1
ATOM 592 O O . GLY A 1 74 ? -1.680 -10.102 11.118 1.00 52.75 74 GLY A O 1
ATOM 593 N N . ALA A 1 75 ? -1.037 -8.452 12.424 1.00 59.16 75 ALA A N 1
ATOM 594 C CA . ALA A 1 75 ? 0.203 -8.284 11.664 1.00 59.16 75 ALA A CA 1
ATOM 595 C C . ALA A 1 75 ? 1.356 -9.127 12.195 1.00 59.16 75 ALA A C 1
ATOM 597 O O . ALA A 1 75 ? 1.461 -9.346 13.407 1.00 59.16 75 ALA A O 1
ATOM 598 N N . VAL A 1 76 ? 2.241 -9.576 11.302 1.00 59.81 76 VAL A N 1
ATOM 599 C CA . VAL A 1 76 ? 3.539 -10.174 11.659 1.00 59.81 76 VAL A CA 1
ATOM 600 C C . VAL A 1 76 ? 4.474 -9.063 12.134 1.00 59.81 76 VAL A C 1
ATOM 602 O O . VAL A 1 76 ? 4.748 -8.132 11.386 1.00 59.81 76 VAL A O 1
ATOM 605 N N . ALA A 1 77 ? 4.931 -9.144 13.388 1.00 54.97 77 ALA A N 1
ATOM 606 C CA . ALA A 1 77 ? 5.907 -8.207 13.937 1.00 54.97 77 ALA A CA 1
ATOM 607 C C . ALA A 1 77 ? 7.291 -8.507 13.351 1.00 54.97 77 ALA A C 1
ATOM 609 O O . ALA A 1 77 ? 7.707 -9.666 13.317 1.00 54.97 77 ALA A O 1
ATOM 610 N N . VAL A 1 78 ? 7.995 -7.470 12.902 1.00 58.50 78 VAL A N 1
ATOM 611 C CA . VAL A 1 78 ? 9.301 -7.604 12.251 1.00 58.50 78 VAL A CA 1
ATOM 612 C C . VAL A 1 78 ? 10.361 -6.932 13.124 1.00 58.50 78 VAL A C 1
ATOM 614 O O . VAL A 1 78 ? 10.163 -5.778 13.520 1.00 58.50 78 VAL A O 1
ATOM 617 N N . PRO A 1 79 ? 11.494 -7.602 13.414 1.00 53.31 79 PRO A N 1
ATOM 618 C CA . PRO A 1 79 ? 12.597 -7.002 14.161 1.00 53.31 79 PRO A CA 1
ATOM 619 C C . PRO A 1 79 ? 13.090 -5.703 13.502 1.00 53.31 79 PRO A C 1
ATOM 621 O O . PRO A 1 79 ? 13.371 -5.687 12.307 1.00 53.31 79 PRO A O 1
ATOM 624 N N . GLY A 1 80 ? 13.200 -4.621 14.279 1.00 58.72 80 GLY A N 1
ATOM 625 C CA . GLY A 1 80 ? 13.707 -3.322 13.807 1.00 58.72 80 GLY A CA 1
ATOM 626 C C . GLY A 1 80 ? 12.649 -2.328 13.313 1.00 58.72 80 GLY A C 1
ATOM 627 O O . GLY A 1 80 ? 13.012 -1.266 12.818 1.00 58.72 80 GLY A O 1
ATOM 628 N N . THR A 1 81 ? 11.356 -2.633 13.461 1.00 61.97 81 THR A N 1
ATOM 629 C CA . THR A 1 81 ? 10.266 -1.705 13.120 1.00 61.97 81 THR A CA 1
ATOM 630 C C . THR A 1 81 ? 9.586 -1.160 14.372 1.00 61.97 81 THR A C 1
ATOM 632 O O . THR A 1 81 ? 9.096 -1.921 15.209 1.00 61.97 81 THR A O 1
ATOM 635 N N . GLU A 1 82 ? 9.528 0.166 14.508 1.00 59.06 82 GLU A N 1
ATOM 636 C CA . GLU A 1 82 ? 8.700 0.806 15.528 1.00 59.06 82 GLU A CA 1
ATOM 637 C C . GLU A 1 82 ? 7.232 0.449 15.224 1.00 59.06 82 GLU A C 1
ATOM 639 O O . GLU A 1 82 ? 6.733 0.684 14.124 1.00 59.06 82 GLU A O 1
ATOM 644 N N . ASN A 1 83 ? 6.546 -0.201 16.166 1.00 75.12 83 ASN A N 1
ATOM 645 C CA . ASN A 1 83 ? 5.134 -0.603 16.057 1.00 75.12 83 ASN A CA 1
ATOM 646 C C . ASN A 1 83 ? 4.803 -1.714 15.034 1.00 75.12 83 ASN A C 1
ATOM 648 O O . ASN A 1 83 ? 3.625 -1.962 14.765 1.00 75.12 83 ASN A O 1
ATOM 652 N N . GLY A 1 84 ? 5.802 -2.419 14.488 1.00 85.19 84 GLY A N 1
ATOM 653 C CA . GLY A 1 84 ? 5.578 -3.546 13.570 1.00 85.19 84 GLY A CA 1
ATOM 654 C C . GLY A 1 84 ? 5.217 -3.148 12.133 1.00 85.19 84 GLY A C 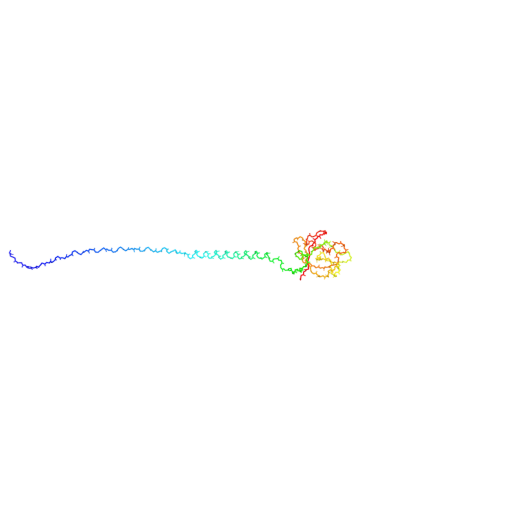1
ATOM 655 O O . GLY A 1 84 ? 4.620 -3.959 11.423 1.00 85.19 84 GLY A O 1
ATOM 656 N N . TYR A 1 85 ? 5.534 -1.915 11.720 1.00 90.50 85 TYR A N 1
ATOM 657 C CA . TYR A 1 85 ? 5.363 -1.426 10.348 1.00 90.50 85 TYR A CA 1
ATOM 658 C C . TYR A 1 85 ? 6.703 -1.111 9.691 1.00 90.50 85 TYR A C 1
ATOM 660 O O . TYR A 1 85 ? 7.561 -0.453 10.273 1.00 90.50 85 TYR A O 1
ATOM 668 N N . TYR A 1 86 ? 6.835 -1.493 8.431 1.00 92.50 86 TYR A N 1
ATOM 669 C CA . TYR A 1 86 ? 7.872 -0.998 7.539 1.00 92.50 86 TYR A CA 1
ATOM 670 C C . TYR A 1 86 ? 7.487 0.367 6.969 1.00 92.50 86 TYR A C 1
ATOM 672 O O . TYR A 1 86 ? 6.303 0.645 6.790 1.00 92.50 86 TYR A O 1
ATOM 680 N N . SER A 1 87 ? 8.481 1.182 6.618 1.00 93.94 87 SER A N 1
ATOM 681 C CA . SER A 1 87 ? 8.290 2.449 5.903 1.00 93.94 87 SER A CA 1
ATOM 682 C C . SER A 1 87 ? 8.816 2.326 4.481 1.00 93.94 87 SER A C 1
ATOM 684 O O . SER A 1 87 ? 9.925 1.840 4.287 1.00 93.94 87 SER A O 1
ATOM 686 N N . ALA A 1 88 ? 8.041 2.789 3.503 1.00 95.06 88 ALA A N 1
ATOM 687 C CA . ALA A 1 88 ? 8.376 2.671 2.089 1.00 95.06 88 ALA A CA 1
ATOM 688 C C . ALA A 1 88 ? 7.867 3.876 1.293 1.00 95.06 88 ALA A C 1
ATOM 690 O O . ALA A 1 88 ? 6.835 4.458 1.625 1.00 95.06 88 ALA A O 1
ATOM 691 N N . LYS A 1 89 ? 8.551 4.238 0.203 1.00 97.00 89 LYS A N 1
ATOM 692 C CA . LYS A 1 89 ? 8.023 5.224 -0.751 1.00 97.00 89 LYS A CA 1
ATOM 693 C C . LYS A 1 89 ? 7.012 4.567 -1.687 1.00 97.00 89 LYS A C 1
ATOM 695 O O . LYS A 1 89 ? 7.290 3.503 -2.248 1.00 97.00 89 LYS A O 1
ATOM 700 N N . ALA A 1 90 ? 5.885 5.242 -1.898 1.00 97.56 90 ALA A N 1
ATOM 701 C CA . ALA A 1 90 ? 4.811 4.814 -2.781 1.00 97.56 90 ALA A CA 1
ATOM 702 C C . ALA A 1 90 ? 4.253 5.958 -3.633 1.00 97.56 90 ALA A C 1
ATOM 704 O O . ALA A 1 90 ? 4.320 7.119 -3.236 1.00 97.56 90 ALA A O 1
ATOM 705 N N . ALA A 1 91 ? 3.697 5.637 -4.803 1.00 96.88 91 ALA A N 1
ATOM 706 C CA . ALA A 1 91 ? 3.043 6.614 -5.673 1.00 96.88 91 ALA A CA 1
ATOM 707 C C . ALA A 1 91 ? 1.833 6.011 -6.409 1.00 96.88 91 ALA A C 1
ATOM 709 O O . ALA A 1 91 ? 1.847 4.817 -6.717 1.00 96.88 91 ALA A O 1
ATOM 710 N N . PRO A 1 92 ? 0.796 6.810 -6.729 1.00 96.69 92 PRO A N 1
ATOM 711 C CA . PRO A 1 92 ? -0.344 6.348 -7.508 1.00 96.69 92 PRO A CA 1
ATOM 712 C C . PRO A 1 92 ? 0.026 5.956 -8.943 1.00 96.69 92 PRO A C 1
ATOM 714 O O . PRO A 1 92 ? 0.698 6.719 -9.638 1.00 96.69 92 PRO A O 1
ATOM 717 N N . TYR A 1 93 ? -0.501 4.829 -9.430 1.00 94.00 93 TYR A N 1
ATOM 718 C CA . TYR A 1 93 ? -0.396 4.410 -10.832 1.00 94.00 93 TYR A CA 1
ATOM 719 C C . TYR A 1 93 ? -1.758 4.100 -11.463 1.00 94.00 93 TYR A C 1
ATOM 721 O O . TYR A 1 93 ? -2.752 3.784 -10.799 1.00 94.00 93 TYR A O 1
ATOM 729 N N . GLY A 1 94 ? -1.809 4.264 -12.785 1.00 89.69 94 GLY A N 1
ATOM 730 C CA . GLY A 1 94 ? -2.989 4.016 -13.606 1.00 89.69 94 GLY A CA 1
ATOM 731 C C . GLY A 1 94 ? -2.932 2.683 -14.356 1.00 89.69 94 GLY A C 1
ATOM 732 O O . GLY A 1 94 ? -1.949 1.959 -14.253 1.00 89.69 94 GLY A O 1
ATOM 733 N N . PRO A 1 95 ? -3.975 2.374 -15.142 1.00 84.19 95 PRO A N 1
ATOM 734 C CA . PRO A 1 95 ? -3.999 1.170 -15.966 1.00 84.19 95 PRO A CA 1
ATOM 735 C C . PRO A 1 95 ? -2.784 1.103 -16.911 1.00 84.19 95 PRO A C 1
ATOM 737 O O . PRO A 1 95 ? -2.355 2.150 -17.408 1.00 84.19 95 PRO A O 1
ATOM 740 N N . PRO A 1 96 ? -2.267 -0.102 -17.213 1.00 76.12 96 PRO A N 1
ATOM 741 C CA . PRO A 1 96 ? -1.163 -0.261 -18.153 1.00 76.12 96 PRO A CA 1
ATOM 742 C C . PRO A 1 96 ? -1.553 0.217 -19.559 1.00 76.12 96 PRO A C 1
ATOM 744 O O . PRO A 1 96 ? -2.705 0.083 -19.978 1.00 76.12 96 PRO A O 1
ATOM 747 N N . ALA A 1 97 ? -0.581 0.741 -20.309 1.00 75.56 97 ALA A N 1
ATOM 748 C CA . ALA A 1 97 ? -0.825 1.380 -21.605 1.00 75.56 97 ALA A CA 1
ATOM 749 C C . ALA A 1 97 ? -1.337 0.420 -22.696 1.00 75.56 97 ALA A C 1
ATOM 751 O O . ALA A 1 97 ? -2.117 0.825 -23.554 1.00 75.56 97 ALA A O 1
ATOM 752 N N . HIS A 1 98 ? -0.905 -0.845 -22.678 1.00 67.94 98 HIS A N 1
ATOM 753 C CA . HIS A 1 98 ? -1.091 -1.768 -23.810 1.00 67.94 98 HIS A CA 1
ATOM 754 C C . HIS A 1 98 ? -1.950 -2.994 -23.486 1.00 67.94 98 HIS A C 1
ATOM 756 O O . HIS A 1 98 ? -2.291 -3.767 -24.376 1.00 67.94 98 HIS A O 1
ATOM 762 N N . ASN A 1 99 ? -2.329 -3.178 -22.220 1.00 69.81 99 ASN A N 1
ATOM 763 C CA . ASN A 1 99 ? -3.188 -4.271 -21.792 1.00 69.81 99 ASN A CA 1
ATOM 764 C C . ASN A 1 99 ? -3.896 -3.867 -20.501 1.00 69.81 99 ASN A C 1
ATOM 766 O O . ASN A 1 99 ? -3.251 -3.469 -19.537 1.00 69.81 99 ASN A O 1
ATOM 770 N N . ARG A 1 100 ? -5.221 -4.007 -20.433 1.00 83.69 100 ARG A N 1
ATOM 771 C CA . ARG A 1 100 ? -5.968 -3.795 -19.181 1.00 83.69 100 ARG A CA 1
ATOM 772 C C . ARG A 1 100 ? -5.831 -5.000 -18.247 1.00 83.69 100 ARG A C 1
ATOM 774 O O . ARG A 1 100 ? -6.802 -5.379 -17.604 1.00 83.69 100 ARG A O 1
ATOM 781 N N . ARG A 1 101 ? -4.661 -5.635 -18.198 1.00 91.94 101 ARG A N 1
ATOM 782 C CA . ARG A 1 101 ? -4.335 -6.735 -17.290 1.00 91.94 101 ARG A CA 1
ATOM 783 C C . ARG A 1 101 ? -3.053 -6.416 -16.547 1.00 91.94 101 ARG A C 1
ATOM 785 O O . ARG A 1 101 ? -2.112 -5.907 -17.145 1.00 91.94 101 ARG A O 1
ATOM 792 N N . THR A 1 102 ? -3.037 -6.739 -15.265 1.00 93.31 102 THR A N 1
ATOM 793 C CA . THR A 1 102 ? -1.847 -6.653 -14.428 1.00 93.31 102 THR A CA 1
ATOM 794 C C . THR A 1 102 ? -0.876 -7.784 -14.754 1.00 93.31 102 THR A C 1
ATOM 796 O O . THR A 1 102 ? -1.264 -8.810 -15.321 1.00 93.31 102 THR A O 1
ATOM 799 N N . ALA A 1 103 ? 0.381 -7.653 -14.336 1.00 93.25 103 ALA A N 1
ATOM 800 C CA . ALA A 1 103 ? 1.375 -8.721 -14.422 1.00 93.25 103 ALA A CA 1
ATOM 801 C C . ALA A 1 103 ? 1.012 -9.954 -13.572 1.00 93.25 103 ALA A C 1
ATOM 803 O O . ALA A 1 103 ? 1.531 -11.040 -13.814 1.00 93.25 103 ALA A O 1
ATOM 804 N N . CYS A 1 104 ? 0.089 -9.818 -12.615 1.00 94.62 104 CYS A N 1
ATOM 805 C CA . CYS A 1 104 ? -0.488 -10.948 -11.883 1.00 94.62 104 CYS A CA 1
ATOM 806 C C . CYS A 1 104 ? -1.627 -11.658 -12.641 1.00 94.62 104 CYS A C 1
ATOM 808 O O . CYS A 1 104 ? -2.212 -12.601 -12.118 1.00 94.62 104 CYS A O 1
ATOM 810 N N . GLY A 1 105 ? -1.958 -11.224 -13.863 1.00 92.81 105 GLY A N 1
ATOM 811 C CA . GLY A 1 105 ? -2.918 -11.889 -14.750 1.00 92.81 105 GLY A CA 1
ATOM 812 C C . GLY A 1 105 ? -4.377 -11.454 -14.584 1.00 92.81 105 GLY A C 1
ATOM 813 O O . GLY A 1 105 ? -5.243 -11.928 -15.324 1.00 92.81 105 GLY A O 1
ATOM 814 N N . HIS A 1 106 ? -4.676 -10.532 -13.666 1.00 91.00 106 HIS A N 1
ATOM 815 C CA . HIS A 1 106 ? -6.039 -10.050 -13.430 1.00 91.00 106 HIS A CA 1
ATOM 816 C C . HIS A 1 106 ? -6.361 -8.805 -14.264 1.00 91.00 106 HIS A C 1
ATOM 818 O O . HIS A 1 106 ? -5.470 -7.999 -14.529 1.00 91.00 106 HIS A O 1
ATOM 824 N N . PRO A 1 107 ? -7.626 -8.592 -14.672 1.00 92.94 107 PRO A N 1
ATOM 825 C CA . PRO A 1 107 ? -8.034 -7.336 -15.287 1.00 92.94 107 PRO A CA 1
ATOM 826 C C . PRO A 1 107 ? -7.795 -6.138 -14.356 1.00 92.94 107 PRO A C 1
ATOM 828 O O . PRO A 1 107 ? -8.189 -6.155 -13.190 1.00 92.94 107 PRO A O 1
ATOM 831 N N . PHE A 1 108 ? -7.200 -5.076 -14.890 1.00 94.06 108 PHE A N 1
ATOM 832 C CA . PHE A 1 108 ? -7.101 -3.782 -14.231 1.00 94.06 108 PHE A CA 1
ATOM 833 C C . PHE A 1 108 ? -8.367 -2.973 -14.526 1.00 94.06 108 PHE A C 1
ATOM 835 O O . PHE A 1 108 ? -8.578 -2.477 -15.638 1.00 94.06 108 PHE A O 1
ATOM 842 N N . LEU A 1 109 ? -9.214 -2.828 -13.516 1.00 92.94 109 LEU A N 1
ATOM 843 C CA . LEU A 1 109 ? -10.415 -2.005 -13.528 1.00 92.94 109 LEU A CA 1
ATOM 844 C C . LEU A 1 109 ? -10.135 -0.673 -12.826 1.00 92.94 109 LEU A C 1
ATOM 846 O O . LEU A 1 109 ? -9.227 -0.554 -12.007 1.00 92.94 109 LEU A O 1
ATOM 850 N N . LYS A 1 110 ? -10.964 0.343 -13.087 1.00 92.00 110 LYS A N 1
ATOM 851 C CA . LYS A 1 110 ? -10.886 1.622 -12.352 1.00 92.00 110 LYS A CA 1
ATOM 852 C C . LYS A 1 110 ? -11.097 1.451 -10.842 1.00 92.00 110 LYS A C 1
ATOM 854 O O . LYS A 1 110 ? -10.646 2.294 -10.080 1.00 92.00 110 LYS A O 1
ATOM 859 N N . SER A 1 111 ? -11.778 0.379 -10.441 1.00 94.38 111 SER A N 1
ATOM 860 C CA . SER A 1 111 ? -12.052 -0.007 -9.057 1.00 94.38 111 SER A CA 1
ATOM 861 C C . SER A 1 111 ? -11.043 -1.008 -8.486 1.00 94.38 111 SER A C 1
ATOM 863 O O . SER A 1 111 ? -11.246 -1.486 -7.375 1.00 94.38 111 SER A O 1
ATOM 865 N N . THR A 1 112 ? -9.997 -1.389 -9.229 1.00 95.56 112 THR A N 1
ATOM 866 C CA . THR A 1 112 ? -8.989 -2.327 -8.725 1.00 95.56 112 THR A CA 1
ATOM 867 C C . THR A 1 112 ? -8.219 -1.674 -7.585 1.00 95.56 112 THR A C 1
ATOM 869 O O . THR A 1 112 ? -7.468 -0.730 -7.814 1.00 95.56 112 THR A O 1
ATOM 872 N N . GLU A 1 113 ? -8.398 -2.194 -6.372 1.00 96.88 113 GLU A N 1
ATOM 873 C CA . GLU A 1 113 ? -7.596 -1.849 -5.200 1.00 96.88 113 GLU A CA 1
ATOM 874 C C . GLU A 1 113 ? -6.455 -2.853 -5.039 1.00 96.88 113 GLU A C 1
ATOM 876 O O . GLU A 1 113 ? -6.655 -4.069 -5.077 1.00 96.88 113 GLU A O 1
ATOM 881 N N . GLY A 1 114 ? -5.245 -2.339 -4.865 1.00 97.56 114 GLY A N 1
ATOM 882 C CA . GLY A 1 114 ? -4.041 -3.153 -4.818 1.00 97.56 114 GLY A CA 1
ATOM 883 C C . GLY A 1 114 ? -2.767 -2.333 -4.899 1.00 97.56 114 GLY A C 1
ATOM 884 O O . GLY A 1 114 ? -2.796 -1.128 -5.186 1.00 97.56 114 GLY A O 1
ATOM 885 N N . VAL A 1 115 ? -1.652 -3.022 -4.691 1.00 97.88 115 VAL A N 1
ATOM 886 C CA . VAL A 1 115 ? -0.304 -2.484 -4.870 1.00 97.88 115 VAL A CA 1
ATOM 887 C C . VAL A 1 115 ? 0.465 -3.268 -5.929 1.00 97.88 115 VAL A C 1
ATOM 889 O O . VAL A 1 115 ? 0.204 -4.451 -6.152 1.00 97.88 115 VAL A O 1
ATOM 892 N N . ALA A 1 116 ? 1.421 -2.614 -6.569 1.00 97.06 116 ALA A N 1
ATOM 893 C CA . ALA A 1 116 ? 2.489 -3.260 -7.307 1.00 97.06 116 ALA A CA 1
ATOM 894 C C . ALA A 1 116 ? 3.732 -3.325 -6.416 1.00 97.06 116 ALA A C 1
ATOM 896 O O . ALA A 1 116 ? 4.024 -2.359 -5.706 1.00 97.06 116 ALA A O 1
ATOM 897 N N . HIS A 1 117 ? 4.438 -4.455 -6.452 1.00 96.81 117 HIS A N 1
ATOM 898 C CA . HIS A 1 117 ? 5.732 -4.605 -5.783 1.00 96.81 117 HIS A CA 1
ATOM 899 C C . HIS A 1 117 ? 6.716 -5.382 -6.681 1.00 96.81 117 HIS A C 1
ATOM 901 O O . HIS A 1 117 ? 6.288 -6.308 -7.382 1.00 96.81 117 HIS A O 1
ATOM 907 N N . PRO A 1 118 ? 8.033 -5.079 -6.678 1.00 93.81 118 PRO A N 1
ATOM 908 C CA . PRO A 1 118 ? 8.997 -5.769 -7.537 1.00 93.81 118 PRO A CA 1
ATOM 909 C C . PRO A 1 118 ? 9.092 -7.267 -7.214 1.00 93.81 118 PRO A C 1
ATOM 911 O O . PRO A 1 118 ? 8.948 -8.107 -8.101 1.00 93.81 118 PRO A O 1
ATOM 914 N N . VAL A 1 119 ? 9.268 -7.614 -5.932 1.00 94.06 119 VAL A N 1
ATOM 915 C CA . VAL A 1 119 ? 9.537 -9.006 -5.519 1.00 94.06 119 VAL A CA 1
ATOM 916 C C . VAL A 1 119 ? 8.371 -9.754 -4.871 1.00 94.06 119 VAL A C 1
ATOM 918 O O . VAL A 1 119 ? 8.274 -10.964 -5.065 1.00 94.06 119 VAL A O 1
ATOM 921 N N . LEU A 1 120 ? 7.466 -9.089 -4.139 1.00 96.06 120 LEU A N 1
ATOM 922 C CA . LEU A 1 120 ? 6.405 -9.790 -3.414 1.00 96.06 120 LEU A CA 1
ATOM 923 C C . LEU A 1 120 ? 5.529 -10.627 -4.368 1.00 96.06 120 LEU A C 1
ATOM 925 O O . LEU A 1 120 ? 5.195 -10.160 -5.461 1.00 96.06 120 LEU A O 1
ATOM 929 N N . PRO A 1 121 ? 5.165 -11.866 -3.991 1.00 96.69 121 PRO A N 1
ATOM 930 C CA . PRO A 1 121 ? 4.268 -12.686 -4.794 1.00 96.69 121 PRO A CA 1
ATOM 931 C C . PRO A 1 121 ? 2.892 -12.038 -4.990 1.00 96.69 121 PRO A C 1
ATOM 933 O O . PRO A 1 121 ? 2.367 -11.365 -4.103 1.00 96.69 121 PRO A O 1
ATOM 936 N N . CYS A 1 122 ? 2.284 -12.295 -6.147 1.00 97.62 122 CYS A N 1
ATOM 937 C CA . CYS A 1 122 ? 0.911 -11.891 -6.436 1.00 97.62 122 CYS A CA 1
ATOM 938 C C . CYS A 1 122 ? -0.066 -12.464 -5.399 1.00 97.62 122 CYS A C 1
ATOM 940 O O . CYS A 1 122 ? 0.058 -13.618 -4.993 1.00 97.62 122 CYS A O 1
ATOM 942 N N . GLY A 1 123 ? -1.044 -11.659 -4.982 1.00 97.06 123 GLY A N 1
ATOM 943 C CA . GLY A 1 123 ? -2.067 -12.045 -4.008 1.00 97.06 123 GLY A CA 1
ATOM 944 C C . GLY A 1 123 ? -1.625 -11.992 -2.543 1.00 97.06 123 GLY A C 1
ATOM 945 O O . GLY A 1 123 ? -2.464 -12.173 -1.661 1.00 97.06 123 GLY A O 1
ATOM 946 N N . VAL A 1 124 ? -0.349 -11.699 -2.251 1.00 97.25 124 VAL A N 1
ATOM 947 C CA . VAL A 1 124 ? 0.094 -11.464 -0.869 1.00 97.25 124 VAL A CA 1
ATOM 948 C C . VAL A 1 124 ? -0.689 -10.305 -0.277 1.00 97.25 124 VAL A C 1
ATOM 950 O O . VAL A 1 124 ? -0.751 -9.228 -0.870 1.00 97.25 124 VAL A O 1
ATOM 953 N N . ARG A 1 125 ? -1.269 -10.538 0.902 1.00 97.94 125 ARG A N 1
ATOM 954 C CA . ARG A 1 125 ? -2.063 -9.555 1.632 1.00 97.94 125 ARG A CA 1
ATOM 955 C C . ARG A 1 125 ? -1.195 -8.735 2.571 1.00 97.94 125 ARG A C 1
ATOM 957 O O . ARG A 1 125 ? -0.336 -9.262 3.278 1.00 97.94 125 ARG A O 1
ATOM 964 N N . LEU A 1 126 ? -1.455 -7.440 2.596 1.00 97.25 126 LEU A N 1
ATOM 965 C CA . LEU A 1 126 ? -0.716 -6.485 3.405 1.00 97.25 126 LEU A CA 1
ATOM 966 C C . LEU A 1 126 ? -1.617 -5.328 3.822 1.00 97.25 126 LEU A C 1
ATOM 968 O O . LEU A 1 126 ? -2.557 -4.963 3.115 1.00 97.25 126 LEU A O 1
ATOM 972 N N . TYR A 1 127 ? -1.310 -4.750 4.973 1.00 97.19 127 TYR A N 1
ATOM 973 C CA . TYR A 1 127 ? -1.855 -3.464 5.374 1.00 97.19 127 TYR A CA 1
ATOM 974 C C . TYR A 1 127 ? -0.992 -2.367 4.791 1.00 97.19 127 TYR A C 1
ATOM 976 O O . TYR A 1 127 ? 0.224 -2.398 4.971 1.00 97.19 127 TYR A O 1
ATOM 984 N N . VAL A 1 128 ? -1.628 -1.396 4.144 1.00 97.81 128 VAL A N 1
ATOM 985 C CA . VAL A 1 128 ? -1.019 -0.108 3.816 1.00 97.81 128 VAL A CA 1
ATOM 986 C C . VAL A 1 128 ? -1.655 0.949 4.697 1.00 97.81 128 VAL A C 1
ATOM 988 O O . VAL A 1 128 ? -2.880 1.046 4.762 1.00 97.81 128 VAL A O 1
ATOM 991 N N . ARG A 1 129 ? -0.820 1.752 5.344 1.00 97.38 129 ARG A N 1
ATOM 992 C CA . ARG A 1 129 ? -1.210 2.873 6.183 1.00 97.38 129 ARG A CA 1
ATOM 993 C C . ARG A 1 129 ? -0.598 4.163 5.652 1.00 97.38 129 ARG A C 1
ATOM 995 O O . ARG A 1 129 ? 0.598 4.228 5.367 1.00 97.38 129 ARG A O 1
ATOM 1002 N N . PHE A 1 130 ? -1.421 5.197 5.566 1.00 97.75 130 PHE A N 1
ATOM 1003 C CA . PHE A 1 130 ? -1.005 6.558 5.263 1.00 97.75 130 PHE A CA 1
ATOM 1004 C C . PHE A 1 130 ? -1.825 7.520 6.126 1.00 97.75 130 PHE A C 1
ATOM 1006 O O . PHE A 1 130 ? -3.051 7.442 6.138 1.00 97.75 130 PHE A O 1
ATOM 1013 N N . HIS A 1 131 ? -1.144 8.377 6.892 1.00 94.62 131 HIS A N 1
ATOM 1014 C CA . HIS A 1 131 ? -1.758 9.204 7.938 1.00 94.62 131 HIS A CA 1
ATOM 1015 C C . HIS A 1 131 ? -2.647 8.382 8.895 1.00 94.62 131 HIS A C 1
ATOM 1017 O O . HIS A 1 131 ? -2.177 7.425 9.510 1.00 94.62 131 HIS A O 1
ATOM 1023 N N . ASP A 1 132 ? -3.916 8.757 9.032 1.00 94.38 132 ASP A N 1
ATOM 1024 C CA . ASP A 1 132 ? -4.936 8.143 9.881 1.00 94.38 132 ASP A CA 1
ATOM 1025 C C . ASP A 1 132 ? -5.688 6.986 9.196 1.00 94.38 132 ASP A C 1
ATOM 1027 O O . ASP A 1 132 ? -6.586 6.388 9.788 1.00 94.38 132 ASP A O 1
ATOM 1031 N N . ARG A 1 133 ? -5.317 6.635 7.956 1.00 96.50 133 ARG A N 1
ATOM 1032 C CA . ARG A 1 133 ? -6.018 5.643 7.132 1.00 96.50 133 ARG A CA 1
ATOM 1033 C C . ARG A 1 133 ? -5.194 4.376 6.976 1.00 96.50 133 ARG A C 1
ATOM 1035 O O . ARG A 1 133 ? -4.030 4.422 6.591 1.00 96.50 133 ARG A O 1
ATOM 1042 N N . GLU A 1 134 ? -5.828 3.231 7.208 1.00 96.19 134 GLU A N 1
ATOM 1043 C CA . GLU A 1 134 ? -5.252 1.903 6.988 1.00 96.19 134 GLU A CA 1
ATOM 1044 C C . GLU A 1 134 ? -6.191 1.048 6.140 1.00 96.19 134 GLU A C 1
ATOM 1046 O O . GLU A 1 134 ? -7.398 0.988 6.382 1.00 96.19 134 GLU A O 1
ATOM 1051 N N . VAL A 1 135 ? -5.634 0.380 5.133 1.00 97.75 135 VAL A N 1
ATOM 1052 C CA . VAL A 1 135 ? -6.384 -0.463 4.203 1.00 97.75 135 VAL A CA 1
ATOM 1053 C C . VAL A 1 135 ? -5.682 -1.808 4.060 1.00 97.75 135 VAL A C 1
ATOM 1055 O O . VAL A 1 135 ? -4.505 -1.874 3.704 1.00 97.75 135 VAL A O 1
ATOM 1058 N N . LEU A 1 136 ? -6.424 -2.890 4.309 1.00 97.94 136 LEU A N 1
ATOM 1059 C CA . LEU A 1 136 ? -6.022 -4.235 3.906 1.00 97.94 136 LEU A CA 1
ATOM 1060 C C . LEU A 1 136 ? -6.155 -4.354 2.390 1.00 97.94 136 LEU A C 1
ATOM 1062 O O . LEU A 1 136 ? -7.232 -4.149 1.831 1.00 97.94 136 LEU A O 1
ATOM 1066 N N . THR A 1 137 ? -5.066 -4.710 1.730 1.00 97.88 137 THR A N 1
ATOM 1067 C CA . THR A 1 137 ? -5.012 -4.865 0.280 1.00 97.88 137 THR A CA 1
ATOM 1068 C C . THR A 1 137 ? -4.119 -6.044 -0.094 1.00 97.88 137 THR A C 1
ATOM 1070 O O . THR A 1 137 ? -3.727 -6.837 0.766 1.00 97.88 137 THR A O 1
ATOM 1073 N N . GLN A 1 138 ? -3.819 -6.189 -1.380 1.00 98.06 138 GLN A N 1
ATOM 1074 C CA . GLN A 1 138 ? -2.950 -7.241 -1.882 1.00 98.06 138 GLN A CA 1
ATOM 1075 C C . GLN A 1 138 ? -2.035 -6.760 -3.007 1.00 98.06 138 GLN A C 1
ATOM 1077 O O . GLN A 1 138 ? -2.285 -5.737 -3.650 1.00 98.06 138 GLN A O 1
ATOM 1082 N N . VAL A 1 139 ? -0.995 -7.544 -3.275 1.00 98.06 139 VAL A N 1
ATOM 1083 C CA . VAL A 1 139 ? -0.153 -7.378 -4.462 1.00 98.06 139 VAL A CA 1
ATOM 1084 C C . VAL A 1 139 ? -0.948 -7.802 -5.694 1.00 98.06 139 VAL A C 1
ATOM 1086 O O . VAL A 1 139 ? -1.306 -8.971 -5.839 1.00 98.06 139 VAL A O 1
ATOM 1089 N N . VAL A 1 140 ? -1.241 -6.852 -6.578 1.00 97.00 140 VAL A N 1
ATOM 1090 C CA . VAL A 1 140 ? -2.020 -7.078 -7.806 1.00 97.00 140 VAL A CA 1
ATOM 1091 C C . VAL A 1 140 ? -1.191 -6.927 -9.070 1.00 97.00 140 VAL A C 1
ATOM 1093 O O . VAL A 1 140 ? -1.670 -7.325 -10.127 1.00 97.00 140 VAL A O 1
ATOM 1096 N N . ASP A 1 141 ? 0.016 -6.367 -8.986 1.00 95.56 141 ASP A N 1
ATOM 1097 C CA . ASP A 1 141 ? 0.866 -6.096 -10.146 1.00 95.56 141 ASP A CA 1
ATOM 1098 C C . ASP A 1 141 ? 2.368 -6.130 -9.792 1.00 95.56 141 ASP A C 1
ATOM 1100 O O . ASP A 1 141 ? 2.745 -6.308 -8.630 1.00 95.56 141 ASP A O 1
ATOM 1104 N N . ARG A 1 142 ? 3.230 -5.960 -10.799 1.00 94.12 142 ARG A N 1
ATOM 1105 C CA . ARG A 1 142 ? 4.689 -5.835 -10.667 1.00 94.12 142 ARG A CA 1
ATOM 1106 C C . ARG A 1 142 ? 5.141 -4.392 -10.885 1.00 94.12 142 ARG A C 1
ATOM 1108 O O . ARG A 1 142 ? 4.530 -3.654 -11.649 1.00 94.12 142 ARG A O 1
ATOM 1115 N N . GLY A 1 143 ? 6.242 -4.022 -10.239 1.00 88.94 143 GLY A N 1
ATOM 1116 C CA . GLY A 1 143 ? 6.776 -2.654 -10.218 1.00 88.94 143 GLY A CA 1
ATOM 1117 C C . GLY A 1 143 ? 6.817 -2.094 -8.794 1.00 88.94 143 GLY A C 1
ATOM 111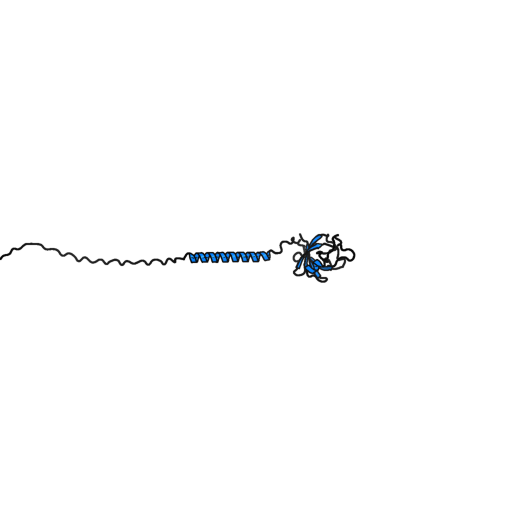8 O O . GLY A 1 143 ? 6.369 -2.783 -7.889 1.00 88.94 143 GLY A O 1
ATOM 1119 N N . PRO A 1 144 ? 7.359 -0.893 -8.556 1.00 84.81 144 PRO A N 1
ATOM 1120 C CA . PRO A 1 144 ? 7.900 0.031 -9.545 1.00 84.81 144 PRO A CA 1
ATOM 1121 C C . PRO A 1 144 ? 9.251 -0.446 -10.088 1.00 84.81 144 PRO A C 1
ATOM 1123 O O . PRO A 1 144 ? 10.033 -1.060 -9.370 1.00 84.81 144 PRO A O 1
ATOM 1126 N N . ASN A 1 145 ? 9.570 -0.093 -11.335 1.00 78.62 145 ASN A N 1
ATOM 1127 C CA . ASN A 1 145 ? 10.920 -0.261 -11.898 1.00 78.62 145 ASN A CA 1
ATOM 1128 C C . ASN A 1 145 ? 11.760 1.024 -11.768 1.00 78.62 145 ASN A C 1
ATOM 1130 O O . ASN A 1 145 ? 12.698 1.236 -12.535 1.00 78.62 145 ASN A O 1
ATOM 1134 N N . VAL A 1 146 ? 11.398 1.912 -10.833 1.00 82.44 146 VAL A N 1
ATOM 1135 C CA . VAL A 1 146 ? 12.108 3.174 -10.587 1.00 82.44 146 VAL A CA 1
ATOM 1136 C C . VAL A 1 146 ? 12.876 3.114 -9.262 1.00 82.44 146 VAL A C 1
ATOM 1138 O O . VAL A 1 146 ? 12.313 2.683 -8.254 1.00 82.44 146 VAL A O 1
ATOM 1141 N N . PRO A 1 147 ? 14.145 3.558 -9.225 1.00 81.44 147 PRO A N 1
ATOM 1142 C CA . PRO A 1 147 ? 14.925 3.583 -7.993 1.00 81.44 147 PRO A CA 1
ATOM 1143 C C . PRO A 1 147 ? 14.271 4.428 -6.895 1.00 81.44 147 PRO A C 1
ATOM 1145 O O . PRO A 1 147 ? 13.720 5.498 -7.153 1.00 81.44 147 PRO A O 1
ATOM 1148 N N . GLY A 1 148 ? 14.372 3.960 -5.651 1.00 83.38 148 GLY A N 1
ATOM 1149 C CA . GLY A 1 148 ? 13.902 4.697 -4.478 1.00 83.38 148 GLY A CA 1
ATOM 1150 C C . GLY A 1 148 ? 12.386 4.696 -4.271 1.00 83.38 148 GLY A C 1
ATOM 1151 O O . GLY A 1 148 ? 11.913 5.442 -3.416 1.00 83.38 148 GLY A O 1
ATOM 1152 N N . ARG A 1 149 ? 11.620 3.884 -5.010 1.00 93.56 149 ARG A N 1
ATOM 1153 C CA . ARG A 1 149 ? 10.202 3.624 -4.739 1.00 93.56 149 ARG A CA 1
ATOM 1154 C C . ARG A 1 149 ? 9.971 2.121 -4.667 1.00 93.56 149 ARG A C 1
ATOM 1156 O O . ARG A 1 149 ? 10.387 1.392 -5.558 1.00 93.56 149 ARG A O 1
ATOM 1163 N N . GLU A 1 150 ? 9.316 1.673 -3.608 1.00 95.31 150 GLU A N 1
ATOM 1164 C CA . GLU A 1 150 ? 9.109 0.241 -3.353 1.00 95.31 150 GLU A CA 1
ATOM 1165 C C . GLU A 1 150 ? 7.713 -0.217 -3.766 1.00 95.31 150 GLU A C 1
ATOM 1167 O O . GLU A 1 150 ? 7.539 -1.365 -4.165 1.00 95.31 150 GLU A O 1
ATOM 1172 N N . PHE A 1 151 ? 6.731 0.689 -3.722 1.00 97.50 151 PHE A N 1
ATOM 1173 C CA . PHE A 1 151 ? 5.351 0.392 -4.086 1.00 97.50 151 PHE A CA 1
ATOM 1174 C C . PHE A 1 151 ? 4.826 1.356 -5.147 1.00 97.50 151 PHE A C 1
ATOM 1176 O O . PHE A 1 151 ? 5.033 2.566 -5.071 1.00 97.50 151 PHE A O 1
ATOM 1183 N N . ASP A 1 152 ? 4.054 0.836 -6.094 1.00 96.62 152 ASP A N 1
ATOM 1184 C CA . ASP A 1 152 ? 3.067 1.648 -6.803 1.00 96.62 152 ASP A CA 1
ATOM 1185 C C . ASP A 1 152 ? 1.679 1.280 -6.262 1.00 96.62 152 ASP A C 1
ATOM 1187 O O . ASP A 1 152 ? 1.331 0.106 -6.146 1.00 96.62 152 ASP A O 1
ATOM 1191 N N . VAL A 1 153 ? 0.867 2.269 -5.899 1.00 97.38 153 VAL A N 1
ATOM 1192 C CA . VAL A 1 153 ? -0.494 2.054 -5.384 1.00 97.38 153 VAL A CA 1
ATOM 1193 C C . VAL A 1 153 ? -1.509 2.330 -6.485 1.00 97.38 153 VAL A C 1
ATOM 1195 O O . VAL A 1 153 ? -1.422 3.327 -7.196 1.00 97.38 153 VAL A O 1
ATOM 1198 N N . THR A 1 154 ? -2.480 1.443 -6.677 1.00 97.31 154 THR A N 1
ATOM 1199 C CA . THR A 1 154 ? -3.549 1.680 -7.665 1.00 97.31 154 THR A CA 1
ATOM 1200 C C . THR A 1 154 ? -4.275 2.994 -7.370 1.00 97.31 154 THR A C 1
ATOM 1202 O O . THR A 1 154 ? -4.465 3.344 -6.206 1.00 97.31 154 THR A O 1
ATOM 1205 N N . LYS A 1 155 ? -4.740 3.721 -8.396 1.00 96.81 155 LYS A N 1
ATOM 1206 C CA . LYS A 1 155 ? -5.531 4.956 -8.192 1.00 96.81 155 LYS A CA 1
ATOM 1207 C C . LYS A 1 155 ? -6.730 4.769 -7.249 1.00 96.81 155 LYS A C 1
ATOM 1209 O O . LYS A 1 1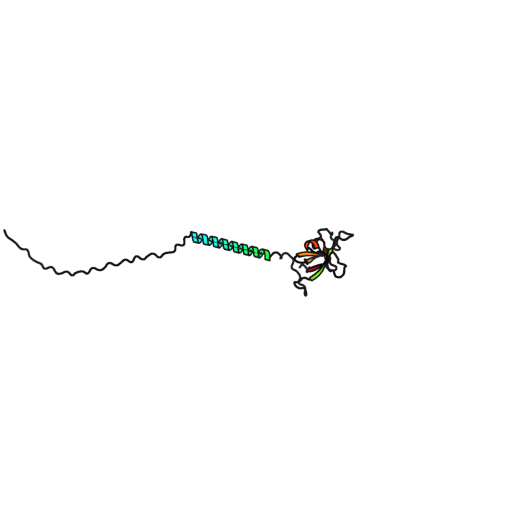55 ? -7.016 5.671 -6.472 1.00 96.81 155 LYS A O 1
ATOM 1214 N N . ALA A 1 156 ? -7.409 3.620 -7.288 1.00 97.12 156 ALA A N 1
ATOM 1215 C CA . ALA A 1 156 ? -8.523 3.341 -6.377 1.00 97.12 156 ALA A CA 1
ATOM 1216 C C . ALA A 1 156 ? -8.061 3.288 -4.910 1.00 97.12 156 ALA A C 1
ATOM 1218 O O . ALA A 1 156 ? -8.642 3.957 -4.057 1.00 97.12 156 ALA A O 1
ATOM 1219 N N . LEU A 1 157 ? -6.970 2.564 -4.634 1.00 98.25 157 LEU A N 1
ATOM 1220 C CA . LEU A 1 157 ? -6.382 2.489 -3.297 1.00 98.25 157 LEU A CA 1
ATOM 1221 C C . LEU A 1 157 ? -5.820 3.843 -2.842 1.00 98.25 157 LEU A C 1
ATOM 1223 O O . LEU A 1 157 ? -6.026 4.234 -1.697 1.00 98.25 157 LEU A O 1
ATOM 1227 N N . ALA A 1 158 ? -5.150 4.572 -3.738 1.00 98.12 158 ALA A N 1
ATOM 1228 C CA . ALA A 1 158 ? -4.625 5.906 -3.464 1.00 98.12 158 ALA A CA 1
ATOM 1229 C C . ALA A 1 158 ? -5.737 6.868 -3.028 1.00 98.12 158 ALA A C 1
ATOM 1231 O O . ALA A 1 158 ? -5.609 7.511 -1.995 1.00 98.12 158 ALA A O 1
ATOM 1232 N N . ASN A 1 159 ? -6.865 6.889 -3.746 1.00 97.56 159 ASN A N 1
ATOM 1233 C CA . ASN A 1 159 ? -8.025 7.703 -3.379 1.00 97.56 159 ASN A CA 1
ATOM 1234 C C . ASN A 1 159 ? -8.595 7.311 -2.008 1.00 97.56 159 ASN A C 1
ATOM 1236 O O . ASN A 1 159 ? -8.987 8.174 -1.229 1.00 97.56 159 ASN A O 1
ATOM 1240 N N . ARG A 1 160 ? -8.635 6.012 -1.692 1.00 97.94 160 ARG A N 1
ATOM 1241 C CA . ARG A 1 160 ? -9.128 5.518 -0.399 1.00 97.94 160 ARG A CA 1
ATOM 1242 C C . ARG A 1 160 ? -8.227 5.939 0.768 1.00 97.94 160 ARG A C 1
ATOM 1244 O O . ARG A 1 160 ? -8.730 6.274 1.843 1.00 97.94 160 ARG A O 1
ATOM 1251 N N . LEU A 1 161 ? -6.916 5.932 0.538 1.00 98.06 161 LEU A N 1
ATOM 1252 C CA . LEU A 1 161 ? -5.890 6.377 1.481 1.00 98.06 161 LEU A CA 1
ATOM 1253 C C . LEU A 1 161 ? -5.687 7.899 1.493 1.00 98.06 161 LEU A C 1
ATOM 1255 O O . LEU A 1 161 ? -4.951 8.376 2.344 1.00 98.06 161 LEU A O 1
ATOM 1259 N N . ASP A 1 162 ? -6.311 8.645 0.578 1.00 97.62 162 ASP A N 1
ATOM 1260 C CA . ASP A 1 162 ? -6.026 10.065 0.324 1.00 97.62 162 ASP A CA 1
ATOM 1261 C C . ASP A 1 162 ? -4.535 10.347 0.022 1.00 97.62 162 ASP A C 1
ATOM 1263 O O . ASP A 1 162 ? -3.942 11.338 0.443 1.00 97.62 162 ASP A O 1
ATOM 1267 N N . LEU A 1 163 ? -3.896 9.425 -0.704 1.00 97.31 163 LEU A N 1
ATOM 1268 C CA . LEU A 1 163 ? -2.484 9.490 -1.068 1.00 97.31 163 LEU A CA 1
ATOM 1269 C C . LEU A 1 163 ? -2.308 10.153 -2.438 1.00 97.31 163 LEU A C 1
ATOM 1271 O O . LEU A 1 163 ? -2.689 9.592 -3.468 1.00 97.31 163 LEU A O 1
ATOM 1275 N N . HIS A 1 164 ? -1.636 11.307 -2.458 1.00 96.31 164 HIS A N 1
ATOM 1276 C CA . HIS A 1 164 ? -1.343 12.074 -3.675 1.00 96.31 164 HIS A CA 1
ATOM 1277 C C . HIS A 1 164 ? 0.160 12.204 -3.918 1.00 96.31 164 HIS A C 1
ATOM 1279 O O . HIS A 1 164 ? 0.928 12.513 -3.005 1.00 96.31 164 HIS A O 1
ATOM 1285 N N . GLY A 1 165 ? 0.579 12.033 -5.174 1.00 95.56 165 GLY A N 1
ATOM 1286 C CA . GLY A 1 165 ? 1.991 12.111 -5.555 1.00 95.56 165 GLY A CA 1
ATOM 1287 C C . GLY A 1 165 ? 2.838 10.991 -4.941 1.00 95.56 165 GLY A C 1
ATOM 1288 O O . GLY A 1 165 ? 2.327 9.937 -4.580 1.00 95.56 165 GLY A O 1
ATOM 1289 N N . THR A 1 166 ? 4.153 11.195 -4.859 1.00 96.19 166 THR A N 1
ATOM 1290 C CA . THR A 1 166 ? 5.037 10.239 -4.173 1.00 96.19 166 THR A CA 1
ATOM 1291 C C . THR A 1 166 ? 5.073 10.559 -2.684 1.00 96.19 166 THR A C 1
ATOM 1293 O O . THR A 1 166 ? 5.437 11.671 -2.314 1.00 96.19 166 THR A O 1
ATOM 1296 N N . GLN A 1 167 ? 4.726 9.585 -1.846 1.00 97.50 167 GLN A N 1
ATOM 1297 C CA . GLN A 1 167 ? 4.628 9.721 -0.392 1.00 97.50 167 GLN A CA 1
ATOM 1298 C C . GLN A 1 167 ? 5.348 8.579 0.322 1.00 97.50 167 GLN A C 1
ATOM 1300 O O 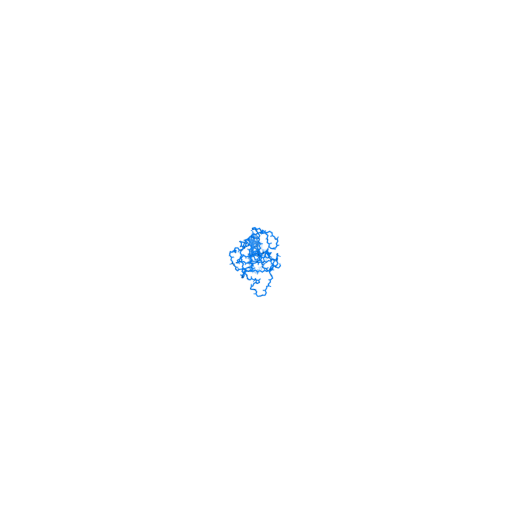. GLN A 1 167 ? 5.598 7.527 -0.267 1.00 97.50 167 GLN A O 1
ATOM 1305 N N . THR A 1 168 ? 5.652 8.771 1.604 1.00 97.12 168 THR A N 1
ATOM 1306 C CA . THR A 1 168 ? 6.079 7.678 2.485 1.00 97.12 168 THR A CA 1
ATOM 1307 C C . THR A 1 168 ? 4.848 7.044 3.123 1.00 97.12 168 THR A C 1
ATOM 1309 O O . THR A 1 168 ? 4.076 7.724 3.794 1.00 97.12 168 THR A O 1
ATOM 1312 N N . ILE A 1 169 ? 4.681 5.741 2.924 1.00 97.00 169 ILE A N 1
ATOM 1313 C CA . ILE A 1 169 ? 3.637 4.924 3.544 1.00 97.00 169 ILE A CA 1
ATOM 1314 C C . ILE A 1 169 ? 4.237 4.016 4.610 1.00 97.00 169 ILE A C 1
ATOM 1316 O O . ILE A 1 169 ? 5.423 3.682 4.565 1.00 97.00 169 ILE A O 1
ATOM 1320 N N . GLN A 1 170 ? 3.389 3.573 5.529 1.00 96.56 170 GLN A N 1
ATOM 1321 C CA . GLN A 1 170 ? 3.681 2.459 6.418 1.00 96.56 170 GLN A CA 1
ATOM 1322 C C . GLN A 1 170 ? 3.001 1.192 5.900 1.00 96.56 170 GLN A C 1
ATOM 1324 O O . GLN A 1 170 ? 1.883 1.252 5.391 1.00 96.56 170 GLN A O 1
ATOM 1329 N N . TRP A 1 171 ? 3.641 0.033 6.022 1.00 96.12 171 TRP A N 1
ATOM 1330 C CA . TRP A 1 171 ? 3.041 -1.230 5.599 1.00 96.12 171 TRP A CA 1
ATOM 1331 C C . TRP A 1 171 ? 3.501 -2.421 6.437 1.00 96.12 171 TRP A C 1
ATOM 1333 O O . TRP A 1 171 ? 4.527 -2.373 7.110 1.00 96.12 171 TRP A O 1
ATOM 1343 N N . ARG A 1 172 ? 2.722 -3.503 6.415 1.00 94.31 172 ARG A N 1
ATOM 1344 C CA . ARG A 1 172 ? 3.044 -4.771 7.093 1.00 94.31 172 ARG A CA 1
ATOM 1345 C C . ARG A 1 172 ? 2.271 -5.926 6.465 1.00 94.31 172 ARG A C 1
ATOM 1347 O O . ARG A 1 172 ? 1.180 -5.717 5.934 1.00 94.31 172 ARG A O 1
ATOM 1354 N N . PHE A 1 173 ? 2.795 -7.144 6.559 1.00 94.62 173 PHE A N 1
ATOM 1355 C CA . PHE A 1 173 ? 2.069 -8.337 6.117 1.00 94.62 173 PHE A CA 1
ATOM 1356 C C . PHE A 1 173 ? 0.819 -8.576 6.969 1.00 94.62 173 PHE A C 1
ATOM 1358 O O . PHE A 1 173 ? 0.848 -8.410 8.194 1.00 94.62 173 PHE A O 1
ATOM 1365 N N . ALA A 1 174 ? -0.263 -8.997 6.318 1.00 91.38 174 ALA A N 1
ATOM 1366 C CA . ALA A 1 174 ? -1.407 -9.575 7.011 1.00 91.38 174 ALA A CA 1
ATOM 1367 C C . ALA A 1 174 ? -1.076 -11.023 7.418 1.00 91.38 174 ALA A C 1
ATOM 1369 O O . ALA A 1 174 ? -0.478 -11.745 6.620 1.00 91.38 174 ALA A O 1
ATOM 1370 N N . LYS A 1 175 ? -1.418 -11.429 8.648 1.00 73.31 175 LYS A N 1
ATOM 1371 C CA . LYS A 1 175 ? -1.321 -12.829 9.107 1.00 73.31 175 LYS A CA 1
ATOM 1372 C C . LYS A 1 175 ? -2.431 -13.703 8.542 1.00 73.31 175 LYS A C 1
ATOM 1374 O O . LYS A 1 175 ? -3.535 -13.176 8.280 1.00 73.31 175 LYS A O 1
#

pLDDT: mean 79.27, std 17.83, range [40.5, 98.25]

Radius of gyration: 51.25 Å; chains: 1; bounding box: 112×25×159 Å

Foldseek 3Di:
DDDDDDDDDDDDDDDDDDDDDDDDDDDDDDPPPPPPDVVVVVVVVVVVVVVVVVVVVVVVVVVVVVPPPPPFQDFDADPPDDVRWDKFKEAEDEADDPAQAAPLGHGNDLQDWAKAFADDDFFFWKWKADDPDIDIHTHRHHDDPDPRGGIYTYPNNCVRRVNHGIDMIIMTGGD